Protein AF-A0A932UD01-F1 (afdb_monomer)

pLDDT: mean 88.21, std 11.91, range [42.53, 98.25]

Structure (mmCIF, N/CA/C/O backbone):
data_AF-A0A932UD01-F1
#
_entry.id   AF-A0A932UD01-F1
#
loop_
_atom_site.group_PDB
_atom_site.id
_atom_site.type_symbol
_atom_site.label_atom_id
_atom_site.label_alt_id
_atom_site.label_comp_id
_atom_site.label_asym_id
_atom_site.label_entity_id
_atom_site.label_seq_id
_atom_site.pdbx_PDB_ins_code
_atom_site.Cartn_x
_atom_site.Cartn_y
_atom_site.Cartn_z
_atom_site.occupancy
_atom_site.B_iso_or_equiv
_atom_site.auth_seq_id
_atom_site.auth_comp_id
_atom_site.auth_asym_id
_atom_site.auth_atom_id
_atom_site.pdbx_PDB_model_num
ATOM 1 N N . MET A 1 1 ? 24.015 1.271 22.292 1.00 42.53 1 MET A N 1
ATOM 2 C CA . MET A 1 1 ? 22.578 1.480 22.575 1.00 42.53 1 MET A CA 1
ATOM 3 C C . MET A 1 1 ? 22.068 0.260 23.338 1.00 42.53 1 MET A C 1
ATOM 5 O O . MET A 1 1 ? 22.045 -0.823 22.771 1.00 42.53 1 MET A O 1
ATOM 9 N N . ARG A 1 2 ? 21.799 0.368 24.648 1.00 52.59 2 ARG A N 1
ATOM 10 C CA . ARG A 1 2 ? 21.284 -0.763 25.444 1.00 52.59 2 ARG A CA 1
ATOM 11 C C . ARG A 1 2 ? 19.803 -0.926 25.105 1.00 52.59 2 ARG A C 1
ATOM 13 O O . ARG A 1 2 ? 19.008 -0.066 25.467 1.00 52.59 2 ARG A O 1
ATOM 20 N N . LEU A 1 3 ? 19.450 -1.989 24.387 1.00 55.75 3 LEU A N 1
ATOM 21 C CA . LEU A 1 3 ? 18.053 -2.371 24.195 1.00 55.75 3 LEU A CA 1
ATOM 22 C C . LEU A 1 3 ? 17.469 -2.678 25.580 1.00 55.75 3 LEU A C 1
ATOM 24 O O . LEU A 1 3 ? 17.962 -3.565 26.279 1.00 55.75 3 LEU A O 1
ATOM 28 N N . GLU A 1 4 ? 16.482 -1.894 26.021 1.00 69.25 4 GLU A N 1
ATOM 29 C CA . GLU A 1 4 ? 15.743 -2.199 27.247 1.00 69.25 4 GLU A CA 1
ATOM 30 C C . GLU A 1 4 ? 15.192 -3.625 27.164 1.00 69.25 4 GLU A C 1
ATOM 32 O O . GLU A 1 4 ? 14.723 -4.060 26.112 1.00 69.25 4 GLU A O 1
ATOM 37 N N . ASN A 1 5 ? 15.224 -4.345 28.290 1.00 80.56 5 ASN A N 1
ATOM 38 C CA . ASN A 1 5 ? 14.606 -5.661 28.381 1.00 80.56 5 ASN A CA 1
ATOM 39 C C . ASN A 1 5 ? 13.121 -5.545 27.956 1.00 80.56 5 ASN A C 1
ATOM 41 O O . ASN A 1 5 ? 12.357 -4.843 28.632 1.00 80.56 5 ASN A O 1
ATOM 45 N N . PRO A 1 6 ? 12.695 -6.231 26.878 1.00 70.06 6 PRO A N 1
ATOM 46 C CA . PRO A 1 6 ? 11.360 -6.070 26.306 1.00 70.06 6 PRO A CA 1
ATOM 47 C C . PRO A 1 6 ? 10.249 -6.438 27.298 1.00 70.06 6 PRO A C 1
ATOM 49 O O . PRO A 1 6 ? 9.177 -5.835 27.273 1.00 70.06 6 PRO A O 1
ATOM 52 N N . PHE A 1 7 ? 10.516 -7.335 28.251 1.00 78.56 7 PHE A N 1
ATOM 53 C CA . PHE A 1 7 ? 9.550 -7.727 29.277 1.00 78.56 7 PHE A CA 1
ATOM 54 C C . PHE A 1 7 ? 9.286 -6.620 30.303 1.00 78.56 7 PHE A C 1
ATOM 56 O O . PHE A 1 7 ? 8.153 -6.462 30.754 1.00 78.56 7 PHE A O 1
ATOM 63 N N . LYS A 1 8 ? 10.279 -5.776 30.620 1.00 78.81 8 LYS A N 1
ATOM 64 C CA . LYS A 1 8 ? 10.054 -4.606 31.491 1.00 78.81 8 LYS A CA 1
ATOM 65 C C . LYS A 1 8 ? 9.126 -3.583 30.833 1.00 78.81 8 LYS A C 1
ATOM 67 O O . LYS A 1 8 ? 8.294 -2.982 31.512 1.00 78.81 8 LYS A O 1
ATOM 72 N N . LYS A 1 9 ? 9.231 -3.415 29.509 1.00 70.31 9 LYS A N 1
ATOM 73 C CA . LYS A 1 9 ? 8.320 -2.563 28.731 1.00 70.31 9 LYS A CA 1
ATOM 74 C C . LYS A 1 9 ? 6.890 -3.110 28.770 1.00 70.31 9 LYS A C 1
ATOM 76 O O . LYS A 1 9 ? 5.964 -2.333 28.990 1.00 70.31 9 LYS A O 1
ATOM 81 N N . VAL A 1 10 ? 6.711 -4.427 28.640 1.00 72.88 10 VAL A N 1
ATOM 82 C CA . VAL A 1 10 ? 5.397 -5.087 28.764 1.00 72.88 10 VAL A CA 1
ATOM 83 C C . VAL A 1 10 ? 4.795 -4.885 30.160 1.00 72.88 10 VAL A C 1
ATOM 85 O O . VAL A 1 10 ? 3.643 -4.473 30.271 1.00 72.88 10 VAL A O 1
ATOM 88 N N . GLU A 1 11 ? 5.574 -5.079 31.226 1.00 80.56 11 GLU A N 1
ATOM 89 C CA . GLU A 1 11 ? 5.119 -4.850 32.608 1.00 80.56 11 GLU A CA 1
ATOM 90 C C . GLU A 1 11 ? 4.720 -3.394 32.888 1.00 80.56 11 GLU A C 1
ATOM 92 O O . GLU A 1 11 ? 3.806 -3.131 33.671 1.00 80.56 11 GLU A O 1
ATOM 97 N N . ARG A 1 12 ? 5.373 -2.429 32.228 1.00 73.06 12 ARG A N 1
ATOM 98 C CA . ARG A 1 12 ? 4.982 -1.014 32.283 1.00 73.06 12 ARG A CA 1
ATOM 99 C C . ARG A 1 12 ? 3.659 -0.771 31.555 1.00 73.06 12 ARG A C 1
ATOM 101 O O . ARG A 1 12 ? 2.805 -0.066 32.082 1.00 73.06 12 ARG A O 1
ATOM 108 N N . LEU A 1 13 ? 3.471 -1.380 30.382 1.00 67.44 13 LEU A N 1
ATOM 109 C CA . LEU A 1 13 ? 2.245 -1.249 29.584 1.00 67.44 13 LEU A CA 1
ATOM 110 C C . LEU A 1 13 ? 1.013 -1.829 30.291 1.00 67.44 13 LEU A C 1
ATOM 112 O O . LEU A 1 13 ? -0.060 -1.245 30.190 1.00 67.44 13 LEU A O 1
ATOM 116 N N . LYS A 1 14 ? 1.164 -2.902 31.078 1.00 68.25 14 LYS A N 1
ATOM 117 C CA . LYS A 1 14 ? 0.077 -3.454 31.912 1.00 68.25 14 LYS A CA 1
ATOM 118 C C . LYS A 1 14 ? -0.464 -2.469 32.959 1.00 68.25 14 LYS A C 1
ATOM 120 O O . LYS A 1 14 ? -1.588 -2.630 33.417 1.00 68.25 14 LYS A O 1
ATOM 125 N N . ARG A 1 15 ? 0.327 -1.466 33.360 1.00 72.88 15 ARG A N 1
ATOM 126 C CA . ARG A 1 15 ? -0.047 -0.466 34.382 1.00 72.88 15 ARG A CA 1
ATOM 127 C C . ARG A 1 15 ? -0.650 0.803 33.789 1.00 72.88 15 ARG A C 1
ATOM 129 O O . ARG A 1 15 ? -1.071 1.676 34.546 1.00 72.88 15 ARG A O 1
ATOM 136 N N . VAL A 1 16 ? -0.669 0.933 32.463 1.00 67.25 16 VAL A N 1
ATOM 137 C CA . VAL A 1 16 ? -1.280 2.078 31.787 1.00 67.25 16 VAL A CA 1
ATOM 138 C C . VAL A 1 16 ? -2.794 1.964 31.942 1.00 67.25 16 VAL A C 1
ATOM 140 O O . VAL A 1 16 ? -3.422 1.102 31.338 1.00 67.25 16 VAL A O 1
ATOM 143 N N . LYS A 1 17 ? -3.365 2.827 32.788 1.00 60.09 17 LYS A N 1
ATOM 144 C CA . LYS A 1 17 ? -4.809 2.894 33.067 1.00 60.09 17 LYS A CA 1
ATOM 145 C C . LYS A 1 17 ? -5.564 3.874 32.171 1.00 60.09 17 LYS A C 1
ATOM 147 O O . LYS A 1 17 ? -6.784 3.816 32.124 1.00 60.09 17 LYS A O 1
ATOM 152 N N . ASN A 1 18 ? -4.848 4.730 31.441 1.00 58.75 18 ASN A N 1
ATOM 153 C CA . ASN A 1 18 ? -5.423 5.608 30.421 1.00 58.75 18 ASN A CA 1
ATOM 154 C C . ASN A 1 18 ? -5.671 4.799 29.147 1.00 58.75 18 ASN A C 1
ATOM 156 O O . ASN A 1 18 ? -5.068 5.048 28.104 1.00 58.75 18 ASN A O 1
ATOM 160 N N . LEU A 1 19 ? -6.500 3.765 29.277 1.00 60.72 19 LEU A N 1
ATOM 161 C CA . LEU A 1 19 ? -7.124 3.147 28.130 1.00 60.72 19 LEU A CA 1
ATOM 162 C C . LEU A 1 19 ? -8.239 4.106 27.711 1.00 60.72 19 LEU A C 1
ATOM 164 O O . LEU A 1 19 ? -9.085 4.437 28.544 1.00 60.72 19 LEU A O 1
ATOM 168 N N . PRO A 1 20 ? -8.214 4.628 26.482 1.00 60.72 20 PRO A N 1
ATOM 169 C CA . PRO A 1 20 ? -9.372 5.322 25.940 1.00 60.72 20 PRO A CA 1
ATOM 170 C C . PRO A 1 20 ? -10.631 4.465 26.132 1.00 60.72 20 PRO A C 1
ATOM 172 O O . PRO A 1 20 ? -10.562 3.237 26.051 1.00 60.72 20 PRO A O 1
ATOM 175 N N . GLY A 1 21 ? -11.737 5.125 26.485 1.00 63.94 21 GLY A N 1
ATOM 176 C CA . GLY A 1 21 ? -13.000 4.465 26.815 1.00 63.94 21 GLY A CA 1
ATOM 177 C C . GLY A 1 21 ? -13.539 3.612 25.667 1.00 63.94 21 GLY A C 1
ATOM 178 O O . GLY A 1 21 ? -13.049 3.693 24.539 1.00 63.94 21 GLY A O 1
ATOM 179 N N . GLU A 1 22 ? -14.552 2.793 25.961 1.00 62.09 22 GLU A N 1
ATOM 180 C CA . GLU A 1 22 ? -15.223 1.997 24.933 1.00 62.09 22 GLU A CA 1
ATOM 181 C C . GLU A 1 22 ? -15.727 2.903 23.813 1.00 62.09 22 GLU A C 1
ATOM 183 O O . GLU A 1 22 ? -16.427 3.893 24.046 1.00 62.09 22 GLU A O 1
ATOM 188 N N . ASN A 1 23 ? -15.324 2.573 22.591 1.00 68.44 23 ASN A N 1
ATOM 189 C CA . ASN A 1 23 ? -15.826 3.260 21.425 1.00 68.44 23 ASN A CA 1
ATOM 190 C C . ASN A 1 23 ? -17.217 2.720 21.092 1.00 68.44 23 ASN A C 1
ATOM 192 O O . ASN A 1 23 ? -17.410 1.508 21.060 1.00 68.44 23 ASN A O 1
ATOM 196 N N . GLN A 1 24 ? -18.171 3.618 20.862 1.00 74.31 24 GLN A N 1
ATOM 197 C CA . GLN A 1 24 ? -19.557 3.241 20.577 1.00 74.31 24 GLN A CA 1
ATOM 198 C C . GLN A 1 24 ? -19.815 2.965 19.091 1.00 74.31 24 GLN A C 1
ATOM 200 O O . GLN A 1 24 ? -20.893 2.497 18.744 1.00 74.31 24 GLN A O 1
ATOM 205 N N . ASP A 1 25 ? -18.849 3.248 18.211 1.00 87.50 25 ASP A N 1
ATOM 206 C CA . ASP A 1 25 ? -18.944 2.874 16.799 1.00 87.50 25 ASP A CA 1
ATOM 207 C C . ASP A 1 25 ? -18.615 1.381 16.629 1.00 87.50 25 ASP A C 1
ATOM 209 O O . ASP A 1 25 ? -17.494 0.947 16.908 1.00 87.50 25 ASP A O 1
ATOM 213 N N . GLU A 1 26 ? -19.592 0.606 16.150 1.00 91.38 26 GLU A N 1
ATOM 214 C CA . GLU A 1 26 ? -19.494 -0.843 15.921 1.00 91.38 26 GLU A CA 1
ATOM 215 C C . GLU A 1 26 ? -18.377 -1.231 14.936 1.00 91.38 26 GLU A C 1
ATOM 217 O O . GLU A 1 26 ? -17.909 -2.371 14.951 1.00 91.38 26 GLU A O 1
ATOM 222 N N . ARG A 1 27 ? -17.906 -0.292 14.099 1.00 93.50 27 ARG A N 1
ATOM 223 C CA . ARG A 1 27 ? -16.764 -0.507 13.198 1.00 93.50 27 ARG A CA 1
ATOM 224 C C . ARG A 1 27 ? -15.431 -0.556 13.936 1.00 93.50 27 ARG A C 1
ATOM 226 O O . ARG A 1 27 ? -14.442 -1.005 13.361 1.00 93.50 27 ARG A O 1
ATOM 233 N N . VAL A 1 28 ? -15.352 -0.088 15.186 1.00 93.25 28 VAL A N 1
ATOM 234 C CA . VAL A 1 28 ? -14.098 -0.097 15.949 1.00 93.25 28 VAL A CA 1
ATOM 235 C C . VAL A 1 28 ? -13.922 -1.416 16.701 1.00 93.25 28 VAL A C 1
ATOM 237 O O . VAL A 1 28 ? -14.725 -1.740 17.574 1.00 93.25 28 VAL A O 1
ATOM 240 N N . PRO A 1 29 ? -12.839 -2.174 16.427 1.00 92.19 29 PRO A N 1
ATOM 241 C CA . PRO A 1 29 ? -12.617 -3.454 17.079 1.00 92.19 29 PRO A CA 1
ATOM 242 C C . PRO A 1 29 ? -12.479 -3.328 18.605 1.00 92.19 29 PRO A C 1
ATOM 244 O O . PRO A 1 29 ? -11.894 -2.351 19.091 1.00 92.19 29 PRO A O 1
ATOM 247 N N . PRO A 1 30 ? -12.910 -4.349 19.370 1.00 89.19 30 PRO A N 1
ATOM 248 C CA . PRO A 1 30 ? -12.784 -4.358 20.823 1.00 89.19 30 PRO A CA 1
ATOM 249 C C . PRO A 1 30 ? -11.358 -4.058 21.303 1.00 89.19 30 PRO A C 1
ATOM 251 O O . PRO A 1 30 ? -10.377 -4.625 20.816 1.00 89.19 30 PRO A O 1
ATOM 254 N N . GLY A 1 31 ? -11.241 -3.166 22.289 1.00 85.44 31 GLY A N 1
ATOM 255 C CA . GLY A 1 31 ? -9.957 -2.764 22.870 1.00 85.44 31 GLY A CA 1
ATOM 256 C C . GLY A 1 31 ? -9.147 -1.768 22.032 1.00 85.44 31 GLY A C 1
ATOM 257 O O . GLY A 1 31 ? -8.007 -1.469 22.407 1.00 85.44 31 GLY A O 1
ATOM 258 N N . GLN A 1 32 ? -9.707 -1.255 20.930 1.00 89.88 32 GLN A N 1
ATOM 259 C CA . GLN A 1 32 ? -9.164 -0.112 20.201 1.00 89.88 32 GLN A CA 1
ATOM 260 C C . GLN A 1 32 ? -9.918 1.183 20.507 1.00 89.88 32 GLN A C 1
ATOM 262 O O . GLN A 1 32 ? -11.048 1.168 20.985 1.00 89.88 32 GLN A O 1
ATOM 267 N N . PHE A 1 33 ? 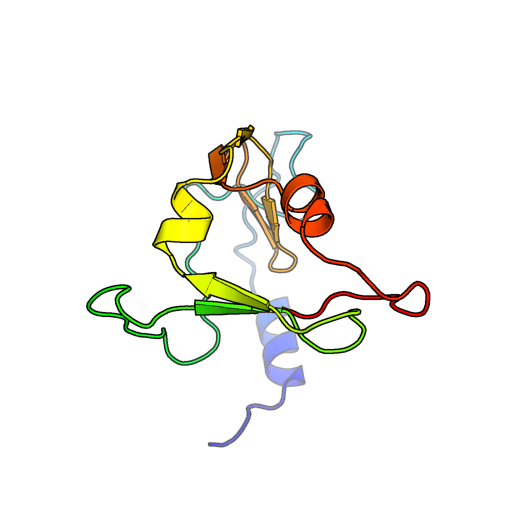-9.292 2.313 20.186 1.00 87.31 33 PHE A N 1
ATOM 268 C CA . PHE A 1 33 ? -9.899 3.635 20.302 1.00 87.31 33 PHE A CA 1
ATOM 269 C C . PHE A 1 33 ? -9.886 4.405 18.997 1.00 87.31 33 PHE A C 1
ATOM 271 O O . PHE A 1 33 ? -8.955 4.270 18.200 1.00 87.31 33 PHE A O 1
ATOM 278 N N . LEU A 1 34 ? -10.892 5.259 18.803 1.00 90.56 34 LEU A N 1
ATOM 279 C CA . LEU A 1 34 ? -10.921 6.165 17.664 1.00 90.56 34 LEU A CA 1
ATOM 280 C C . LEU A 1 34 ? -9.834 7.226 17.796 1.00 90.56 34 LEU A C 1
ATOM 282 O O . LEU A 1 34 ? -9.731 7.910 18.813 1.00 90.56 34 LEU A O 1
ATOM 286 N N . SER A 1 35 ? -9.049 7.392 16.743 1.00 88.38 35 SER A N 1
ATOM 287 C CA . SER A 1 35 ? -8.100 8.483 16.626 1.00 88.38 35 SER A CA 1
ATOM 288 C C . SER A 1 35 ? -8.716 9.645 15.854 1.00 88.38 35 SER A C 1
ATOM 290 O O . SER A 1 35 ? -9.155 9.499 14.710 1.00 88.38 35 SER A O 1
ATOM 292 N N . GLU A 1 36 ? -8.701 10.835 16.452 1.00 84.12 36 GLU A N 1
ATOM 293 C CA . GLU A 1 36 ? -9.127 12.062 15.772 1.00 84.12 36 GLU A CA 1
ATOM 294 C C . GLU A 1 36 ? -8.143 12.459 14.661 1.00 84.12 36 GLU A C 1
ATOM 296 O O . GLU A 1 36 ? -8.546 12.886 13.578 1.00 84.12 36 GLU A O 1
ATOM 301 N N . ARG A 1 37 ? -6.838 12.265 14.889 1.00 84.62 37 ARG A N 1
ATOM 302 C CA . ARG A 1 37 ? -5.758 12.641 13.961 1.00 84.62 37 ARG A CA 1
ATOM 303 C C . ARG A 1 37 ? -5.149 11.409 13.308 1.00 84.62 37 ARG A C 1
ATOM 305 O O . ARG A 1 37 ? -5.233 10.318 13.853 1.00 84.62 37 ARG A O 1
ATOM 312 N N . PHE A 1 38 ? -4.504 11.580 12.157 1.00 84.00 38 PHE A N 1
ATOM 313 C CA . PHE A 1 38 ? -3.735 10.491 11.560 1.00 84.00 38 PHE A CA 1
ATOM 314 C C . PHE A 1 38 ? -2.421 10.306 12.340 1.00 84.00 38 PHE A C 1
ATOM 316 O O . PHE A 1 38 ? -1.625 11.250 12.391 1.00 84.00 38 PHE A O 1
ATOM 323 N N . PRO A 1 39 ? -2.174 9.152 12.984 1.00 81.94 39 PRO A N 1
ATOM 324 C CA . PRO A 1 39 ? -0.958 8.965 13.764 1.00 81.94 39 PRO A CA 1
ATOM 325 C C . PRO A 1 39 ? 0.266 8.886 12.853 1.00 81.94 39 PRO A C 1
ATOM 327 O O . PRO A 1 39 ? 0.270 8.154 11.865 1.00 81.94 39 PRO A O 1
ATOM 330 N N . VAL A 1 40 ? 1.330 9.607 13.205 1.00 84.19 40 VAL A N 1
ATOM 331 C CA . VAL A 1 40 ? 2.625 9.482 12.526 1.00 84.19 40 VAL A CA 1
ATOM 332 C C . VAL A 1 40 ? 3.412 8.368 13.206 1.00 84.19 40 VAL A C 1
ATOM 334 O O . VAL A 1 40 ? 3.785 8.486 14.373 1.00 84.19 40 VAL A O 1
ATOM 337 N N . LEU A 1 41 ? 3.647 7.278 12.477 1.00 82.75 41 LEU A N 1
ATOM 338 C CA . LEU A 1 41 ? 4.407 6.122 12.942 1.00 82.75 41 LEU A CA 1
ATOM 339 C C . LEU A 1 41 ? 5.634 5.943 12.048 1.00 82.75 41 LEU A C 1
ATOM 341 O O . LEU A 1 41 ? 5.533 5.386 10.960 1.00 82.75 41 LEU A O 1
ATOM 345 N N . THR A 1 42 ? 6.792 6.398 12.517 1.00 83.62 42 THR A N 1
ATOM 346 C CA . THR A 1 42 ? 8.064 6.197 11.814 1.00 83.62 42 THR A CA 1
ATOM 347 C C . THR A 1 42 ? 8.928 5.223 12.597 1.00 83.62 42 THR A C 1
ATOM 349 O O . THR A 1 42 ? 9.199 5.428 13.782 1.00 83.62 42 THR A O 1
ATOM 352 N N . TYR A 1 43 ? 9.378 4.165 11.928 1.00 83.88 43 TYR A N 1
ATOM 353 C CA . TYR A 1 43 ? 10.434 3.298 12.431 1.00 83.88 43 TYR A CA 1
ATOM 354 C C . TYR A 1 43 ? 11.753 3.683 11.754 1.00 83.88 43 TYR A C 1
ATOM 356 O O . TYR A 1 43 ? 11.929 3.440 10.565 1.00 83.88 43 TYR A O 1
ATOM 364 N N . GLY A 1 44 ? 12.668 4.296 12.508 1.00 88.25 44 GLY A N 1
ATOM 365 C CA . GLY A 1 44 ? 13.956 4.769 11.989 1.00 88.25 44 GLY A CA 1
ATOM 366 C C . GLY A 1 44 ? 13.926 6.214 11.485 1.00 88.25 44 GLY A C 1
ATOM 367 O O . GLY A 1 44 ? 13.091 7.016 11.902 1.00 88.25 44 GLY A O 1
ATOM 368 N N . GLU A 1 45 ? 14.887 6.558 10.632 1.00 90.56 45 GLU A N 1
ATOM 369 C CA . GLU A 1 45 ? 14.995 7.892 10.041 1.00 90.56 45 GLU A CA 1
ATOM 370 C C . GLU A 1 45 ? 14.013 8.054 8.878 1.00 90.56 45 GLU A C 1
ATOM 372 O O . GLU A 1 45 ? 13.904 7.180 8.020 1.00 90.56 45 GLU A O 1
ATOM 377 N N . THR A 1 46 ? 13.311 9.189 8.825 1.00 91.62 46 THR A N 1
ATOM 378 C CA . THR A 1 46 ? 12.442 9.516 7.689 1.00 91.62 46 THR A CA 1
ATOM 379 C C . THR A 1 46 ? 13.299 9.852 6.464 1.00 91.62 46 THR A C 1
ATOM 381 O O . THR A 1 46 ? 14.056 10.832 6.527 1.00 91.62 46 THR A O 1
ATOM 384 N N . PRO A 1 47 ? 13.164 9.120 5.341 1.00 89.25 47 PRO A N 1
ATOM 385 C CA . PRO A 1 47 ? 13.867 9.448 4.108 1.00 89.25 47 PRO A CA 1
ATOM 386 C C . PRO A 1 47 ? 13.534 10.868 3.647 1.00 89.25 47 PRO A C 1
ATOM 388 O O . PRO A 1 47 ? 12.375 11.287 3.656 1.00 89.25 47 PRO A O 1
ATOM 391 N N . ARG A 1 48 ? 14.557 11.627 3.247 1.00 90.56 48 ARG A N 1
ATOM 392 C CA . ARG A 1 48 ? 14.393 12.987 2.724 1.00 90.56 48 ARG A CA 1
ATOM 393 C C . ARG A 1 48 ? 14.626 12.986 1.222 1.00 90.56 48 ARG A C 1
ATOM 395 O O . ARG A 1 48 ? 15.747 12.772 0.775 1.00 90.56 48 ARG A O 1
ATOM 402 N N . HIS A 1 49 ? 13.580 13.299 0.469 1.00 89.19 49 HIS A N 1
ATOM 403 C CA . HIS A 1 49 ? 13.638 13.476 -0.979 1.00 89.19 49 HIS A CA 1
ATOM 404 C C . HIS A 1 49 ? 13.270 14.931 -1.307 1.00 89.19 49 HIS A C 1
ATOM 406 O O . HIS A 1 49 ? 12.087 15.266 -1.295 1.00 89.19 49 HIS A O 1
ATOM 412 N N . PRO A 1 50 ? 14.255 15.827 -1.545 1.00 88.25 50 PRO A N 1
ATOM 413 C CA . PRO A 1 50 ? 13.986 17.234 -1.871 1.00 88.25 50 PRO A CA 1
ATOM 414 C C . PRO A 1 50 ? 13.164 17.403 -3.153 1.00 88.25 50 PRO A C 1
ATOM 416 O O . PRO A 1 50 ? 12.425 18.369 -3.305 1.00 88.25 50 PRO A O 1
ATOM 419 N N . ASN A 1 51 ? 13.311 16.456 -4.077 1.00 91.56 51 ASN A N 1
ATOM 420 C CA . ASN A 1 51 ? 12.458 16.257 -5.235 1.00 91.56 51 ASN A CA 1
ATOM 421 C C . ASN A 1 51 ? 12.414 14.754 -5.556 1.00 91.56 51 ASN A C 1
ATOM 423 O O . ASN A 1 51 ? 13.142 13.961 -4.955 1.00 91.56 51 ASN A O 1
ATOM 427 N N . LEU A 1 52 ? 11.555 14.380 -6.501 1.00 93.88 52 LEU A N 1
ATOM 428 C CA . LEU A 1 52 ? 11.369 12.992 -6.927 1.00 93.88 52 LEU A CA 1
ATOM 429 C C . LEU A 1 52 ? 12.131 12.673 -8.226 1.00 93.88 52 LEU A C 1
ATOM 431 O O . LEU A 1 52 ? 11.921 11.618 -8.821 1.00 93.88 52 LEU A O 1
ATOM 435 N N . ASN A 1 53 ? 13.039 13.556 -8.663 1.00 89.00 53 ASN A N 1
ATOM 436 C CA . ASN A 1 53 ? 13.892 13.290 -9.818 1.00 89.00 53 ASN A CA 1
ATOM 437 C C . ASN A 1 53 ? 14.908 12.211 -9.435 1.00 89.00 53 ASN A C 1
ATOM 439 O O . ASN A 1 53 ? 15.685 12.376 -8.496 1.00 89.00 53 ASN A O 1
ATOM 443 N N . GLY A 1 54 ? 14.891 11.099 -10.166 1.00 89.06 54 GLY A N 1
ATOM 444 C CA . GLY A 1 54 ? 15.723 9.933 -9.867 1.00 89.06 54 GLY A CA 1
ATOM 445 C C . GLY A 1 54 ? 15.158 9.011 -8.783 1.00 89.06 54 GLY A C 1
ATOM 446 O O . GLY A 1 54 ? 15.790 8.001 -8.488 1.00 89.06 54 GLY A O 1
ATOM 447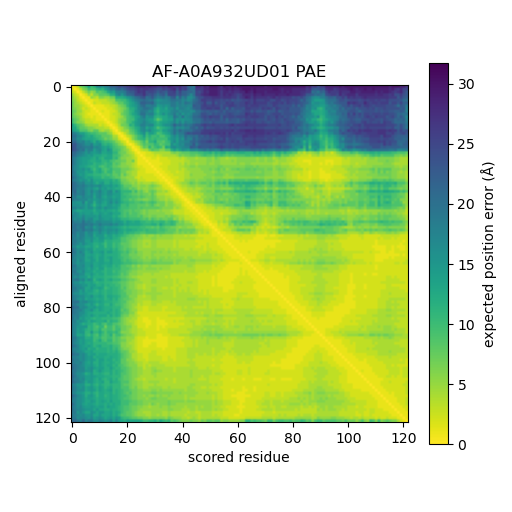 N N . TRP A 1 55 ? 13.984 9.311 -8.213 1.00 96.06 55 TRP A N 1
ATOM 448 C CA . TRP A 1 55 ? 13.243 8.317 -7.438 1.00 96.06 55 TRP A CA 1
ATOM 449 C C . TRP A 1 55 ? 12.632 7.286 -8.390 1.00 96.06 55 TRP A C 1
ATOM 451 O O . TRP A 1 55 ? 12.038 7.655 -9.409 1.00 96.06 55 TRP A O 1
ATOM 461 N N . ASP A 1 56 ? 12.745 6.007 -8.042 1.00 96.50 56 ASP A N 1
ATOM 462 C CA . ASP A 1 56 ? 12.049 4.931 -8.732 1.00 96.50 56 ASP A CA 1
ATOM 463 C C . ASP A 1 56 ? 11.455 3.898 -7.766 1.00 96.50 56 ASP A C 1
ATOM 465 O O . ASP A 1 56 ? 11.934 3.681 -6.652 1.00 96.50 56 ASP A O 1
ATOM 469 N N . LEU A 1 57 ? 10.379 3.255 -8.220 1.00 96.62 57 LEU A N 1
ATOM 470 C CA . LEU A 1 57 ? 9.880 2.008 -7.661 1.00 96.62 57 LEU A CA 1
ATOM 471 C C . LEU A 1 57 ? 10.453 0.861 -8.488 1.00 96.62 57 LEU A C 1
ATOM 473 O O . LEU A 1 57 ? 10.101 0.698 -9.660 1.00 96.62 57 LEU A O 1
ATOM 477 N N . ARG A 1 58 ? 11.316 0.049 -7.878 1.00 97.44 58 ARG A N 1
ATOM 478 C CA . ARG A 1 58 ? 11.857 -1.162 -8.503 1.00 97.44 58 ARG A CA 1
ATOM 479 C C . ARG A 1 58 ? 11.029 -2.383 -8.114 1.00 97.44 58 ARG A C 1
ATOM 481 O O . ARG A 1 58 ? 10.833 -2.649 -6.933 1.00 97.44 58 ARG A O 1
ATOM 488 N N . VAL A 1 59 ? 10.629 -3.162 -9.112 1.00 97.75 59 VAL A N 1
ATOM 489 C CA . VAL A 1 59 ? 9.995 -4.476 -8.957 1.00 97.75 59 VAL A CA 1
ATOM 490 C C . VAL A 1 59 ? 10.985 -5.540 -9.421 1.00 97.75 59 VAL A C 1
ATOM 492 O O . VAL A 1 59 ? 11.449 -5.494 -10.561 1.00 97.75 59 VAL A O 1
ATOM 495 N N . PHE A 1 60 ? 11.344 -6.464 -8.531 1.00 97.62 60 PHE A N 1
ATOM 496 C CA . PHE A 1 60 ? 12.386 -7.472 -8.749 1.00 97.62 60 PHE A CA 1
ATOM 497 C C . PHE A 1 60 ? 12.095 -8.760 -7.962 1.00 97.62 60 PHE A C 1
ATOM 499 O O . PHE A 1 60 ? 11.163 -8.804 -7.159 1.00 97.62 60 PHE A O 1
ATOM 506 N N . GLY A 1 61 ? 12.902 -9.804 -8.179 1.00 97.00 61 GLY A N 1
ATOM 507 C CA . GLY A 1 61 ? 12.719 -11.121 -7.564 1.00 97.00 61 GLY A CA 1
ATOM 508 C C . GLY A 1 61 ? 12.059 -12.106 -8.527 1.00 97.00 61 GLY A C 1
ATOM 509 O O . GLY A 1 61 ? 12.527 -12.263 -9.650 1.00 97.00 61 GLY A O 1
ATOM 510 N N . LEU A 1 62 ? 10.990 -12.771 -8.085 1.00 97.62 62 LEU A N 1
ATOM 5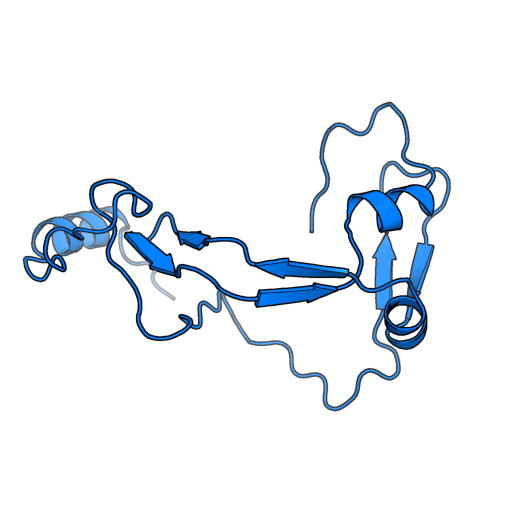11 C CA . LEU A 1 62 ? 10.243 -13.765 -8.867 1.00 97.62 62 LEU A CA 1
ATOM 512 C C . LEU A 1 62 ? 9.303 -13.094 -9.887 1.00 97.62 62 LEU A C 1
ATOM 514 O O . LEU A 1 62 ? 8.080 -13.116 -9.755 1.00 97.62 62 LEU A O 1
ATOM 518 N N . VAL A 1 63 ? 9.901 -12.444 -10.883 1.00 97.69 63 VAL A N 1
ATOM 519 C CA . VAL A 1 63 ? 9.221 -11.762 -11.991 1.00 97.69 63 VAL A CA 1
ATOM 520 C C . VAL A 1 63 ? 9.949 -12.051 -13.303 1.00 97.69 63 VAL A C 1
ATOM 522 O O . VAL A 1 63 ? 11.172 -12.180 -13.309 1.00 97.69 63 VAL A O 1
ATOM 525 N N . GLY A 1 64 ? 9.222 -12.111 -14.420 1.00 97.19 64 GLY A N 1
ATOM 526 C CA . GLY A 1 64 ? 9.788 -12.416 -15.739 1.00 97.19 64 GLY A CA 1
ATOM 527 C C . GLY A 1 64 ? 10.856 -11.412 -16.191 1.00 97.19 64 GLY A C 1
ATOM 528 O O . GLY A 1 64 ? 11.841 -11.785 -16.823 1.00 97.19 64 GLY A O 1
ATOM 529 N N . ALA A 1 65 ? 10.702 -10.138 -15.818 1.00 96.94 65 ALA A N 1
ATOM 530 C CA . ALA A 1 65 ? 11.738 -9.120 -15.961 1.00 96.94 65 ALA A CA 1
ATOM 531 C C . ALA A 1 65 ? 11.621 -8.072 -14.852 1.00 96.94 65 ALA A C 1
ATOM 533 O O . ALA A 1 65 ? 10.517 -7.632 -14.517 1.00 96.94 65 ALA A O 1
ATOM 534 N N . GLU A 1 66 ? 12.763 -7.633 -14.319 1.00 97.75 66 GLU A N 1
ATOM 535 C CA . GLU A 1 66 ? 12.781 -6.503 -13.396 1.00 97.75 66 GLU A CA 1
ATOM 536 C C . GLU A 1 66 ? 12.296 -5.227 -14.088 1.00 97.75 66 GLU A C 1
ATOM 538 O O . GLU A 1 66 ? 12.653 -4.944 -15.235 1.00 97.75 66 GLU A O 1
ATOM 543 N N . LYS A 1 67 ? 11.508 -4.426 -13.370 1.00 97.62 67 LYS A N 1
ATOM 544 C CA . LYS A 1 67 ? 10.982 -3.153 -13.872 1.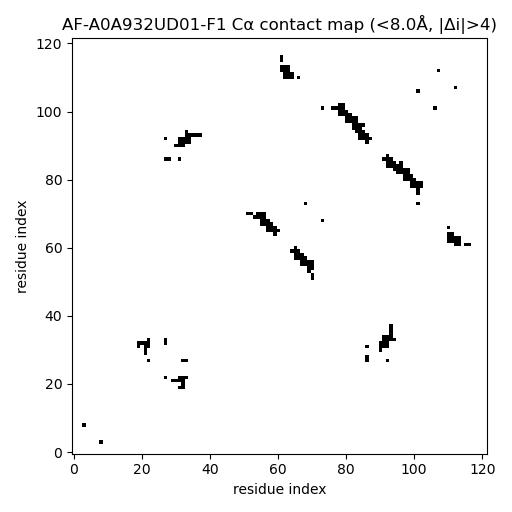00 97.62 67 LYS A CA 1
ATOM 545 C C . LYS A 1 67 ? 11.274 -2.027 -12.899 1.00 97.62 67 LYS A C 1
ATOM 547 O O . LYS A 1 67 ? 11.344 -2.233 -11.689 1.00 97.62 67 LYS A O 1
ATOM 552 N N . ARG A 1 68 ? 11.434 -0.826 -13.446 1.00 97.88 68 ARG A N 1
ATOM 553 C CA . ARG A 1 68 ? 11.564 0.423 -12.697 1.00 97.88 68 ARG A CA 1
ATOM 554 C C . ARG A 1 68 ? 10.493 1.380 -13.185 1.00 97.88 68 ARG A C 1
ATOM 556 O O . ARG A 1 68 ? 10.314 1.518 -14.392 1.00 97.88 68 ARG A O 1
ATOM 563 N N . PHE A 1 69 ? 9.809 2.018 -12.249 1.00 97.56 69 PHE A N 1
ATOM 564 C CA . PHE A 1 69 ? 8.806 3.036 -12.528 1.00 97.56 69 PHE A CA 1
ATOM 565 C C . PHE A 1 69 ? 9.263 4.336 -11.892 1.00 97.56 69 PHE A C 1
ATOM 567 O O . PHE A 1 69 ? 9.496 4.383 -10.684 1.00 97.56 69 PHE A O 1
ATOM 574 N N . SER A 1 70 ? 9.396 5.384 -12.695 1.00 96.94 70 SER A N 1
ATOM 575 C CA . SER A 1 70 ? 9.610 6.724 -12.165 1.00 96.94 70 SER A CA 1
ATOM 576 C C . SER A 1 70 ? 8.352 7.218 -11.452 1.00 96.94 70 SER A C 1
ATOM 578 O O . SER A 1 70 ? 7.247 6.700 -11.640 1.00 96.94 70 SER A O 1
ATOM 580 N N . TRP A 1 71 ? 8.496 8.281 -10.663 1.00 96.50 71 TRP A N 1
ATOM 581 C CA . TRP A 1 71 ? 7.335 8.953 -10.082 1.00 96.50 71 TRP A CA 1
ATOM 582 C C . TRP A 1 71 ? 6.326 9.414 -11.149 1.00 96.50 71 TRP A C 1
ATOM 584 O O . TRP A 1 71 ? 5.119 9.280 -10.960 1.00 96.50 71 TRP A O 1
ATOM 594 N N . ALA A 1 72 ? 6.814 9.917 -12.288 1.00 96.31 72 ALA A N 1
ATOM 595 C CA . ALA A 1 72 ? 5.964 10.367 -13.387 1.00 96.31 72 ALA A CA 1
ATOM 596 C C . ALA A 1 72 ? 5.170 9.209 -14.011 1.00 96.31 72 ALA A C 1
ATOM 598 O O . ALA A 1 72 ? 3.981 9.375 -14.278 1.00 96.31 72 ALA A O 1
ATOM 599 N N . ASP A 1 73 ? 5.792 8.034 -14.166 1.00 96.81 73 ASP A N 1
ATOM 600 C CA . ASP A 1 73 ? 5.108 6.839 -14.675 1.00 96.81 73 ASP A CA 1
ATOM 601 C C . ASP A 1 73 ? 3.941 6.452 -13.765 1.00 96.81 73 ASP A C 1
ATOM 603 O O . ASP A 1 73 ? 2.839 6.206 -14.246 1.00 96.81 73 ASP A O 1
ATOM 607 N N . LEU A 1 74 ? 4.157 6.457 -12.444 1.00 96.25 74 LEU A N 1
ATOM 608 C CA . LEU A 1 74 ? 3.111 6.142 -11.467 1.00 96.25 74 LEU A CA 1
ATOM 609 C C . LEU A 1 74 ? 1.961 7.155 -11.489 1.00 96.25 74 LEU A C 1
ATOM 611 O O . LEU A 1 74 ? 0.804 6.765 -11.353 1.00 96.25 74 LEU A O 1
ATOM 615 N N . MET A 1 75 ? 2.257 8.445 -11.662 1.00 96.12 75 MET A N 1
ATOM 616 C CA . MET A 1 75 ? 1.234 9.496 -11.721 1.00 96.12 75 MET A CA 1
ATOM 617 C C . MET A 1 75 ? 0.437 9.490 -13.030 1.00 96.12 75 MET A C 1
ATOM 619 O O . MET A 1 75 ? -0.703 9.949 -13.042 1.00 96.12 75 MET A O 1
ATOM 623 N N . ALA A 1 76 ? 1.003 8.957 -14.115 1.00 96.81 76 ALA A N 1
ATOM 624 C CA . ALA A 1 76 ? 0.309 8.802 -15.392 1.00 96.81 76 ALA A CA 1
ATOM 625 C C . ALA A 1 76 ? -0.660 7.602 -15.420 1.00 96.81 76 ALA A C 1
ATOM 627 O O . ALA A 1 76 ? -1.513 7.524 -16.304 1.00 96.81 76 ALA A O 1
ATOM 628 N N . MET A 1 77 ? -0.538 6.664 -14.476 1.00 97.62 77 MET A N 1
ATOM 629 C CA . MET A 1 77 ? -1.448 5.522 -14.354 1.00 97.62 77 MET A CA 1
ATOM 630 C C . MET A 1 77 ? -2.825 5.947 -13.834 1.00 97.62 77 MET A C 1
ATOM 632 O O . MET A 1 77 ? -2.970 6.961 -13.148 1.00 97.62 77 MET A O 1
ATOM 636 N N . GLU A 1 78 ? -3.838 5.125 -14.121 1.00 96.69 78 GLU A N 1
ATOM 637 C CA . GLU A 1 78 ? -5.194 5.319 -13.606 1.00 96.69 78 GLU A CA 1
ATOM 638 C C . GLU A 1 78 ? -5.191 5.356 -12.069 1.00 96.69 78 GLU A C 1
ATOM 640 O O . GLU A 1 78 ? -4.836 4.382 -11.399 1.00 96.69 78 GLU A O 1
ATOM 645 N N . GLN A 1 79 ? -5.603 6.496 -11.518 1.00 97.88 79 GLN A N 1
ATOM 646 C CA . GLN A 1 79 ? -5.748 6.699 -10.081 1.00 97.88 79 GLN A CA 1
ATOM 647 C C . GLN A 1 79 ? -7.178 6.364 -9.665 1.00 97.88 79 GLN A C 1
ATOM 649 O O . GLN A 1 79 ? -8.135 6.794 -10.310 1.00 97.88 79 GLN A O 1
ATOM 654 N N . LYS A 1 80 ? -7.337 5.653 -8.548 1.00 97.94 80 LYS A N 1
ATOM 655 C CA . LYS A 1 80 ? -8.649 5.430 -7.928 1.00 97.94 80 LYS A CA 1
ATOM 656 C C . LYS A 1 80 ? -8.664 5.977 -6.516 1.00 97.94 80 LYS A C 1
ATOM 658 O O . LYS A 1 80 ? -7.658 5.932 -5.809 1.00 97.94 80 LYS A O 1
ATOM 663 N N . THR A 1 81 ? -9.832 6.468 -6.122 1.00 98.25 81 THR A N 1
ATOM 664 C CA . THR A 1 81 ? -10.088 6.965 -4.774 1.00 98.25 81 THR A CA 1
ATOM 665 C C . THR A 1 81 ? -10.929 5.959 -4.006 1.00 98.25 81 THR A C 1
ATOM 667 O O . THR A 1 81 ? -11.946 5.489 -4.512 1.00 98.25 81 THR A O 1
ATOM 670 N N . GLN A 1 82 ? -10.506 5.638 -2.787 1.00 97.19 82 GLN A N 1
ATOM 671 C CA . GLN A 1 82 ? -11.215 4.736 -1.884 1.00 97.19 82 GLN A CA 1
ATOM 672 C C . GLN A 1 82 ? -11.208 5.284 -0.458 1.00 97.19 82 GLN A C 1
ATOM 674 O O . GLN A 1 82 ? -10.209 5.842 -0.006 1.00 97.19 82 GLN A O 1
ATOM 679 N N . THR A 1 83 ? -12.310 5.084 0.256 1.00 97.56 83 THR A N 1
ATOM 680 C CA . THR A 1 83 ? -12.431 5.394 1.683 1.00 97.56 83 THR A CA 1
ATOM 681 C C . THR A 1 83 ? -12.490 4.075 2.436 1.00 97.56 83 THR A C 1
ATOM 683 O O . THR A 1 83 ? -13.393 3.276 2.197 1.00 97.56 83 THR A O 1
ATOM 686 N N . VAL A 1 84 ? -11.482 3.811 3.269 1.00 95.62 84 VAL A N 1
ATOM 687 C CA . VAL A 1 84 ? -11.326 2.526 3.967 1.00 95.62 84 VAL A CA 1
ATOM 688 C C . VAL A 1 84 ? -10.794 2.738 5.373 1.00 95.62 84 VAL A C 1
ATOM 690 O O . VAL A 1 84 ? -9.825 3.465 5.564 1.00 95.62 84 VAL A O 1
ATOM 693 N N . ASP A 1 85 ? -11.398 2.073 6.348 1.00 95.94 85 ASP A N 1
ATOM 694 C CA . ASP A 1 85 ? -10.999 2.174 7.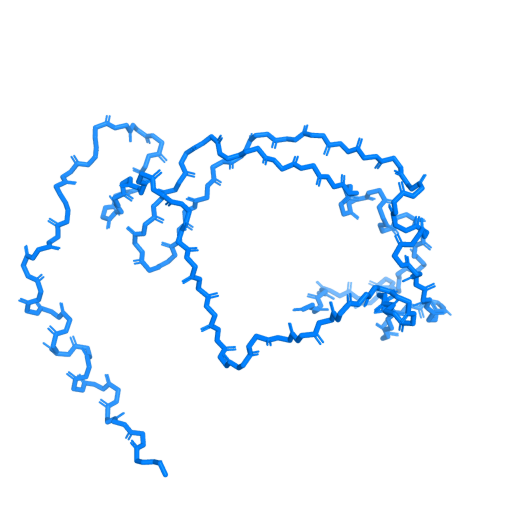749 1.00 95.94 85 ASP A CA 1
ATOM 695 C C . ASP A 1 85 ? -9.615 1.549 7.993 1.00 95.94 85 ASP A C 1
ATOM 697 O O . ASP A 1 85 ? -9.219 0.569 7.356 1.00 95.94 85 ASP A O 1
ATOM 701 N N . ILE A 1 86 ? -8.862 2.116 8.939 1.00 94.94 86 ILE A N 1
ATOM 702 C CA . ILE A 1 86 ? -7.575 1.573 9.391 1.00 94.94 86 ILE A CA 1
ATOM 703 C C . ILE A 1 86 ? -7.675 1.201 10.862 1.00 94.94 86 ILE A C 1
ATOM 705 O O . ILE A 1 86 ? -7.990 2.047 11.697 1.00 94.94 86 ILE A O 1
ATOM 709 N N . HIS A 1 87 ? -7.301 -0.036 11.188 1.00 93.81 87 HIS A N 1
ATOM 710 C CA . HIS A 1 87 ? -7.218 -0.543 12.557 1.00 93.81 87 HIS A CA 1
ATOM 711 C C . HIS A 1 87 ? -5.796 -1.026 12.837 1.00 93.81 87 HIS A C 1
ATOM 713 O O . HIS A 1 87 ? -5.311 -1.976 12.223 1.00 93.81 87 HIS A O 1
ATOM 719 N N . CYS A 1 88 ? -5.100 -0.371 13.761 1.00 91.94 88 CYS A N 1
ATOM 720 C CA . CYS A 1 88 ? -3.712 -0.678 14.065 1.00 91.94 88 CYS A CA 1
ATOM 721 C C . CYS A 1 88 ? -3.602 -1.634 15.252 1.00 91.94 88 CYS A C 1
ATOM 723 O O . CYS A 1 88 ? -4.235 -1.453 16.292 1.00 91.94 88 CYS A O 1
ATOM 725 N N . VAL A 1 89 ? -2.688 -2.599 15.156 1.00 91.12 89 VAL A N 1
ATOM 726 C CA . VAL A 1 89 ? -2.351 -3.522 16.255 1.00 91.12 89 VAL A CA 1
ATOM 727 C C . VAL A 1 89 ? -1.848 -2.809 17.519 1.00 91.12 89 VAL A C 1
ATOM 729 O O . VAL A 1 89 ? -1.875 -3.380 18.608 1.00 91.12 89 VAL A O 1
ATOM 732 N N . THR A 1 90 ? -1.434 -1.540 17.411 1.00 86.94 90 THR A N 1
ATOM 733 C CA . THR A 1 90 ? -1.101 -0.676 18.557 1.00 86.94 90 THR A CA 1
ATOM 734 C C . THR A 1 90 ? -2.323 0.018 19.177 1.00 86.94 90 THR A C 1
ATOM 736 O O . THR A 1 90 ? -2.162 0.917 20.001 1.00 86.94 90 THR A O 1
ATOM 739 N N . ARG A 1 91 ? -3.527 -0.485 18.86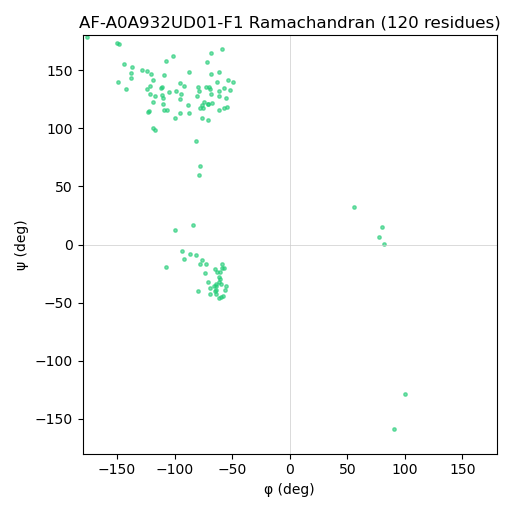4 1.00 88.25 91 ARG A N 1
ATOM 740 C CA . ARG A 1 91 ? -4.834 -0.212 19.489 1.00 88.25 91 ARG A CA 1
ATOM 741 C C . ARG A 1 91 ? -5.543 1.076 19.081 1.00 88.25 91 ARG A C 1
ATOM 743 O O . ARG A 1 91 ? -6.487 1.466 19.753 1.00 88.25 91 ARG A O 1
ATOM 750 N N . TRP A 1 92 ? -5.145 1.725 17.997 1.00 89.19 92 TRP A N 1
ATOM 751 C CA . TRP A 1 92 ? -5.888 2.871 17.471 1.00 89.19 92 TRP A CA 1
ATOM 752 C C . TRP A 1 92 ? -6.590 2.507 16.165 1.00 89.19 92 TRP A C 1
ATOM 754 O O . TRP A 1 92 ? -6.058 1.751 15.355 1.00 89.19 92 TRP A O 1
ATOM 764 N N . SER A 1 93 ? -7.763 3.092 15.951 1.00 92.88 93 SER A N 1
ATOM 765 C CA . SER A 1 93 ? -8.532 3.019 14.713 1.00 92.88 93 SER A CA 1
ATOM 766 C C . SER A 1 93 ? -8.707 4.413 14.116 1.00 92.88 93 SER A C 1
ATOM 768 O O . SER A 1 93 ? -8.914 5.375 14.852 1.00 92.88 93 SER A O 1
ATOM 770 N N . LYS A 1 94 ? -8.645 4.543 12.791 1.00 93.00 94 LYS A N 1
ATOM 771 C CA . LYS A 1 94 ? -9.037 5.751 12.058 1.00 93.00 94 LYS A CA 1
ATOM 772 C C . LYS A 1 94 ? -10.101 5.352 11.050 1.00 93.00 94 LYS A C 1
ATOM 774 O O . LYS A 1 94 ? -9.808 4.595 10.129 1.00 93.00 94 LYS A O 1
ATOM 779 N N . LEU A 1 95 ? -11.310 5.856 11.260 1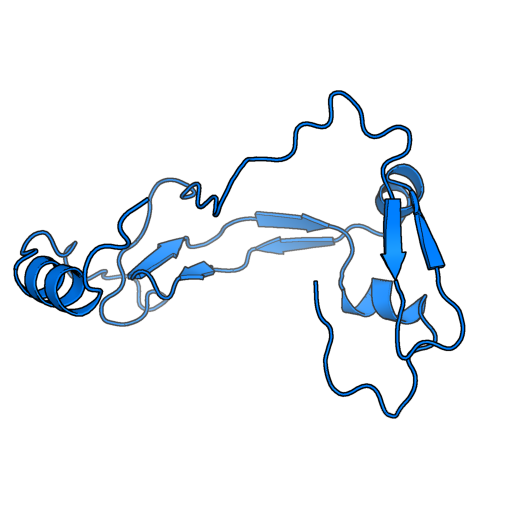.00 94.19 95 LEU A N 1
ATOM 780 C CA . LEU A 1 95 ? -12.430 5.618 10.364 1.00 94.19 95 LEU A CA 1
ATOM 781 C C . LEU A 1 95 ? -12.447 6.655 9.245 1.00 94.19 95 LEU A C 1
ATOM 783 O O . LEU A 1 95 ? -11.991 7.791 9.428 1.00 94.19 95 LEU A O 1
AT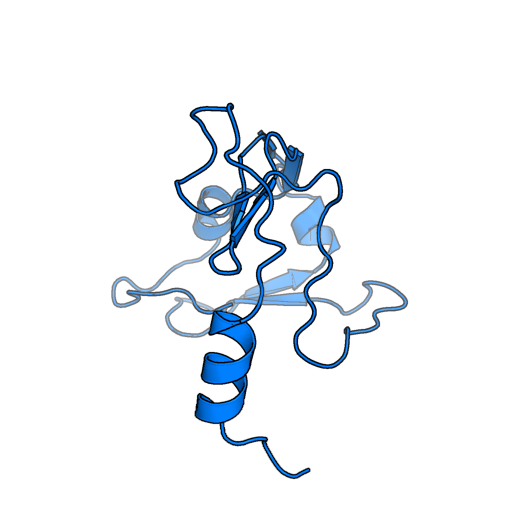OM 787 N N . ASP A 1 96 ? -12.926 6.214 8.092 1.00 94.75 96 ASP A N 1
ATOM 788 C CA . ASP A 1 96 ? -13.167 7.002 6.893 1.00 94.75 96 ASP A CA 1
ATOM 789 C C . ASP A 1 96 ? -11.957 7.796 6.326 1.00 94.75 96 ASP A C 1
ATOM 791 O O . ASP A 1 96 ? -12.160 8.869 5.748 1.00 94.75 96 ASP A O 1
ATOM 795 N N . PRO A 1 97 ? -10.680 7.348 6.432 1.00 94.62 97 PRO A N 1
ATOM 796 C CA . PRO A 1 97 ? -9.613 7.990 5.680 1.00 94.62 97 PRO A CA 1
ATOM 797 C C . PRO A 1 97 ? -9.765 7.686 4.182 1.00 94.62 97 PRO A C 1
ATOM 799 O O . PRO A 1 97 ? -9.984 6.546 3.765 1.00 94.62 97 PRO A O 1
ATOM 802 N N . THR A 1 98 ? -9.604 8.729 3.372 1.00 96.56 98 THR A N 1
ATOM 803 C CA . THR A 1 98 ? -9.675 8.656 1.911 1.00 96.56 98 THR A CA 1
ATOM 804 C C . THR A 1 98 ? -8.276 8.593 1.312 1.00 96.56 98 THR A C 1
ATOM 806 O O . THR A 1 98 ? -7.409 9.402 1.642 1.00 96.56 98 THR A O 1
ATOM 809 N N . TRP A 1 99 ? -8.076 7.648 0.399 1.00 95.94 99 TRP A N 1
ATOM 810 C CA . TRP A 1 99 ? -6.815 7.370 -0.280 1.00 95.94 99 TRP A CA 1
ATOM 811 C C . TRP A 1 99 ? -7.001 7.505 -1.780 1.00 95.94 99 TRP A C 1
ATOM 813 O O . TRP A 1 99 ? -7.967 6.967 -2.319 1.00 95.94 99 TRP A O 1
ATOM 823 N N . THR A 1 100 ? -6.052 8.149 -2.452 1.00 97.94 100 THR A N 1
ATOM 824 C CA . THR A 1 100 ? -5.971 8.177 -3.915 1.00 97.94 100 THR A CA 1
ATOM 825 C C . THR A 1 100 ? -4.630 7.608 -4.344 1.00 97.94 100 THR A C 1
ATOM 827 O O . THR A 1 100 ? -3.589 8.011 -3.824 1.00 97.94 100 THR A O 1
ATOM 830 N N . GLY A 1 101 ? -4.659 6.653 -5.267 1.00 97.38 101 GLY A N 1
ATOM 831 C CA . GLY A 1 101 ? -3.457 5.981 -5.740 1.00 97.38 101 GLY A CA 1
ATOM 832 C C . GLY A 1 101 ? -3.739 4.995 -6.867 1.00 97.38 101 GLY A C 1
ATOM 833 O O . GLY A 1 101 ? -4.892 4.760 -7.241 1.00 97.38 101 GLY A O 1
ATOM 834 N N . VAL A 1 102 ? -2.672 4.372 -7.367 1.00 97.75 102 VAL A N 1
ATOM 835 C CA . VAL A 1 102 ? -2.761 3.268 -8.326 1.00 97.75 102 VAL A CA 1
ATOM 836 C C . VAL A 1 102 ? -3.215 2.004 -7.586 1.00 97.75 102 VAL A C 1
ATOM 838 O O . VAL A 1 102 ? -2.545 1.579 -6.639 1.00 97.75 102 VAL A O 1
ATOM 841 N N . PRO A 1 103 ? -4.322 1.358 -7.986 1.00 96.12 103 PRO A N 1
ATOM 842 C CA . PRO A 1 103 ? -4.746 0.108 -7.366 1.00 96.12 103 PRO A CA 1
ATOM 843 C C . PRO A 1 103 ? -3.687 -0.980 -7.553 1.00 96.12 103 PRO A C 1
ATOM 845 O O . PRO A 1 103 ? -3.305 -1.287 -8.681 1.00 96.12 103 PRO A O 1
ATOM 848 N N . GLY A 1 104 ? -3.269 -1.640 -6.468 1.00 94.00 104 GLY A N 1
ATOM 849 C CA . GLY A 1 104 ? -2.243 -2.691 -6.538 1.00 94.00 104 GLY A CA 1
ATOM 850 C C . GLY A 1 104 ? -2.593 -3.821 -7.516 1.00 94.00 104 GLY A C 1
ATOM 851 O O . GLY A 1 104 ? -1.727 -4.312 -8.231 1.00 94.00 104 GLY A O 1
ATOM 852 N N . ARG A 1 105 ? -3.880 -4.180 -7.630 1.00 93.75 105 ARG A N 1
ATOM 853 C CA . ARG A 1 105 ? -4.363 -5.174 -8.609 1.00 93.75 105 ARG A CA 1
ATOM 854 C C . ARG A 1 105 ? -4.158 -4.735 -10.057 1.00 93.75 105 ARG A C 1
ATOM 856 O O . ARG A 1 105 ? -3.915 -5.583 -10.906 1.00 93.75 105 ARG A O 1
ATOM 863 N N . ASP A 1 106 ? -4.295 -3.442 -10.337 1.00 95.00 106 ASP A N 1
ATOM 864 C CA . ASP A 1 106 ? -4.103 -2.893 -11.679 1.00 95.00 106 ASP A CA 1
ATOM 865 C C . ASP A 1 106 ? -2.610 -2.731 -11.978 1.00 95.00 106 ASP A C 1
ATOM 867 O O . ASP A 1 106 ? -2.161 -3.125 -13.050 1.00 95.00 106 ASP A O 1
ATOM 871 N N . PHE A 1 107 ? -1.824 -2.285 -10.993 1.00 96.00 107 PHE A N 1
ATOM 872 C CA . PHE A 1 107 ? -0.365 -2.232 -11.086 1.00 96.00 107 PHE A CA 1
ATOM 873 C C . PHE A 1 107 ? 0.254 -3.609 -11.377 1.00 96.00 107 PHE A C 1
ATOM 875 O O . PHE A 1 107 ? 1.092 -3.733 -12.267 1.00 96.00 107 PHE A O 1
ATOM 882 N N . LEU A 1 108 ? -0.199 -4.666 -10.691 1.00 93.88 108 LEU A N 1
ATOM 883 C CA . LEU A 1 108 ? 0.319 -6.025 -10.887 1.00 93.88 108 LEU A CA 1
ATOM 884 C C . LEU A 1 108 ? 0.073 -6.581 -12.296 1.00 93.88 108 LEU A C 1
ATOM 886 O O . LEU A 1 108 ? 0.845 -7.421 -12.735 1.00 93.88 108 LEU A O 1
ATOM 890 N N . LYS A 1 109 ? -0.922 -6.089 -13.050 1.00 94.81 109 LYS A N 1
ATOM 891 C CA . LYS A 1 109 ? -1.124 -6.487 -14.461 1.00 94.81 109 LYS A CA 1
ATOM 892 C C . LYS A 1 109 ? 0.029 -6.050 -15.367 1.00 94.81 109 LYS A C 1
ATOM 894 O O . LYS A 1 109 ? 0.194 -6.595 -16.453 1.00 94.81 109 LYS A O 1
ATOM 899 N N . LEU A 1 110 ? 0.808 -5.054 -14.942 1.00 95.31 110 LEU A N 1
ATOM 900 C CA . LEU A 1 110 ? 1.993 -4.588 -15.658 1.00 95.31 110 LEU A CA 1
ATOM 901 C C . LEU A 1 110 ? 3.216 -5.464 -15.375 1.00 95.31 110 LEU A C 1
ATOM 903 O O . LEU A 1 110 ? 4.253 -5.274 -16.013 1.00 95.31 110 LEU A O 1
ATOM 907 N N . ILE A 1 111 ? 3.131 -6.382 -14.414 1.00 96.62 111 ILE A N 1
ATOM 908 C CA . ILE A 1 111 ? 4.233 -7.222 -13.964 1.00 96.62 111 ILE A CA 1
ATOM 909 C C . ILE A 1 111 ? 3.943 -8.660 -14.382 1.00 96.62 111 ILE A C 1
ATOM 911 O O . ILE A 1 111 ? 2.882 -9.202 -14.093 1.00 96.62 111 ILE A O 1
ATOM 915 N N . ASP A 1 112 ? 4.909 -9.285 -15.043 1.00 96.94 112 ASP A N 1
ATOM 916 C CA . ASP A 1 112 ? 4.870 -10.721 -15.295 1.00 96.94 112 ASP A CA 1
ATOM 917 C C . ASP A 1 112 ? 5.363 -11.433 -14.030 1.00 96.94 112 ASP A C 1
ATOM 919 O O . ASP A 1 112 ? 6.567 -11.565 -13.819 1.00 96.94 112 ASP A O 1
ATOM 923 N N . VAL A 1 113 ? 4.449 -11.738 -13.107 1.00 96.94 113 VAL A N 1
ATOM 924 C CA . VAL A 1 113 ? 4.782 -12.377 -11.825 1.00 96.94 113 VAL A CA 1
ATOM 925 C C . VAL A 1 113 ? 4.960 -13.874 -12.047 1.00 96.94 113 VAL A C 1
ATOM 927 O O . VAL A 1 113 ? 4.069 -14.528 -12.587 1.00 96.94 113 VAL A O 1
ATOM 930 N N . ASP A 1 114 ? 6.089 -14.423 -11.597 1.00 96.81 114 ASP A N 1
ATOM 931 C CA . ASP A 1 114 ? 6.339 -15.860 -11.687 1.00 96.81 114 ASP A CA 1
ATOM 932 C C . ASP A 1 114 ? 5.277 -16.626 -10.866 1.00 96.81 114 ASP A C 1
ATOM 934 O O . ASP A 1 114 ? 5.045 -16.274 -9.704 1.00 96.81 114 ASP A O 1
ATOM 938 N N . PRO A 1 115 ? 4.635 -17.679 -11.407 1.00 96.50 115 PRO A N 1
ATOM 939 C CA . PRO A 1 115 ? 3.643 -18.474 -10.679 1.00 96.50 115 PRO A CA 1
ATOM 940 C C . PRO A 1 115 ? 4.142 -19.104 -9.368 1.00 96.50 115 PRO A C 1
ATOM 942 O O . PRO A 1 115 ? 3.327 -19.471 -8.522 1.00 96.50 115 PRO A O 1
ATOM 945 N N . ALA A 1 116 ? 5.457 -19.247 -9.179 1.00 97.50 116 ALA A N 1
ATOM 946 C CA . ALA A 1 116 ? 6.052 -19.700 -7.925 1.00 97.50 116 ALA A CA 1
ATOM 947 C C . ALA A 1 116 ? 6.063 -18.614 -6.830 1.00 97.50 116 ALA A C 1
ATOM 949 O O . ALA A 1 116 ? 6.312 -18.920 -5.658 1.00 97.50 116 ALA A O 1
ATOM 950 N N . ALA A 1 117 ? 5.809 -17.347 -7.174 1.00 97.19 117 ALA A N 1
ATOM 951 C CA . ALA A 1 117 ? 5.720 -16.264 -6.208 1.00 97.19 117 ALA A CA 1
ATOM 952 C C . ALA A 1 117 ? 4.489 -16.443 -5.309 1.00 97.19 117 ALA A C 1
ATOM 954 O O . ALA A 1 117 ? 3.347 -16.469 -5.759 1.00 97.19 117 ALA A O 1
ATOM 955 N N . THR A 1 118 ? 4.729 -16.529 -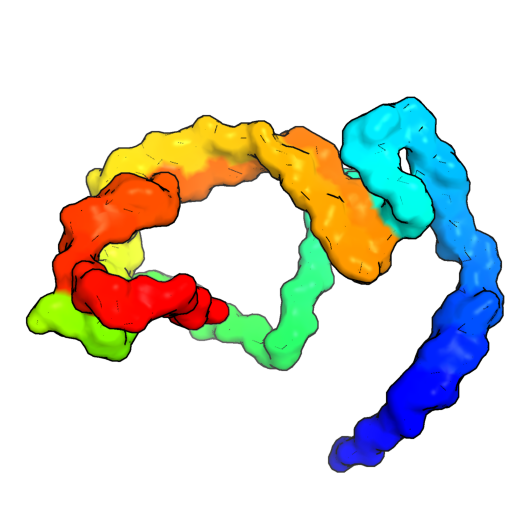4.002 1.00 96.75 118 THR A N 1
ATOM 956 C CA . THR A 1 118 ? 3.672 -16.706 -2.990 1.00 96.75 118 THR A CA 1
ATOM 957 C C . THR A 1 118 ? 3.412 -15.447 -2.169 1.00 96.75 118 THR A C 1
ATOM 959 O O . THR A 1 118 ? 2.365 -15.327 -1.540 1.00 96.75 118 THR A O 1
ATOM 962 N N . HIS A 1 119 ? 4.363 -14.511 -2.157 1.00 96.50 119 HIS A N 1
ATOM 963 C CA . HIS A 1 119 ? 4.339 -13.319 -1.318 1.00 96.50 119 HIS A CA 1
ATOM 964 C C . HIS A 1 119 ? 4.943 -12.128 -2.064 1.00 96.50 119 HIS A C 1
ATOM 966 O O . HIS A 1 119 ? 5.798 -12.293 -2.934 1.00 96.50 119 HIS A O 1
ATOM 972 N N . VAL A 1 120 ? 4.533 -10.926 -1.664 1.00 94.75 120 VAL A N 1
ATOM 973 C CA . VAL A 1 120 ? 5.152 -9.657 -2.061 1.00 94.75 120 VAL A CA 1
ATOM 974 C C . VAL A 1 120 ? 5.814 -9.058 -0.825 1.00 94.75 120 VAL A C 1
ATOM 976 O O . VAL A 1 120 ? 5.204 -9.034 0.243 1.00 94.75 120 VAL A O 1
ATOM 979 N N . MET A 1 121 ? 7.050 -8.580 -0.966 1.00 94.00 121 MET A N 1
ATOM 980 C CA . MET A 1 121 ? 7.737 -7.801 0.066 1.00 94.00 121 MET A CA 1
ATOM 981 C C . MET A 1 121 ? 7.890 -6.362 -0.419 1.00 94.00 121 MET A C 1
ATOM 983 O O . MET A 1 121 ? 8.250 -6.150 -1.578 1.00 94.00 121 MET A O 1
ATOM 987 N N . ALA A 1 122 ? 7.615 -5.398 0.457 1.00 83.00 122 ALA A N 1
ATOM 988 C CA . ALA A 1 122 ? 7.675 -3.968 0.178 1.00 83.00 122 ALA A CA 1
ATOM 989 C C . ALA A 1 122 ? 8.062 -3.197 1.443 1.00 83.00 122 ALA A C 1
ATOM 991 O O . ALA A 1 122 ? 7.705 -3.677 2.546 1.00 83.00 122 ALA A O 1
#

Secondary structure (DSSP, 8-state):
--PPPHHHHHHHHTT---PPPPP--TTSPTT-EE-SS-----SSPPP--SS-TT-EEEE-SSBSS-EEEEHHHHHHSPPEEEE--EE-TTSEEE-S-EEEE--HHHHHTTS-B-TT------

Mean predicted aligned error: 8.21 Å

Sequence (122 aa):
MRLENPFKKVERLKRVKNLPGENQDERVPPGQFLSERFPVLTYGETPRHPNLNGWDLRVFGLVGAEKRFSWADLMAMEQKTQTVDIHCVTRWSKLDPTWTGVPGRDFLKLIDVDPAATHVMA

Foldseek 3Di:
DDDPDVVVVVVVVVPPPPQPDDDPPPPADPSAEEDPDDDDDDDDDDDDDVDQVVPWDWDDDQFPDIDIAGPVNQVPDDKDKDFDKDADPVRYIYHGDIDIGDPPVNVCVVIRGHPPDDDDDD

Nearest PDB structures (foldseek):
  2xts-assembly1_C  TM=7.911E-01  e=1.100E-01  Paracoccus pantotrophus

Radius of gyration: 19.97 Å; Cα contacts (8 Å, |Δi|>4): 117; chains: 1; bounding box: 42×37×50 Å

Solvent-accessible surface area (backbone atoms only — not comparable to full-atom values): 8202 Å² total; per-residue (Å²): 134,85,78,72,63,68,65,60,55,51,62,52,57,75,68,60,74,86,61,70,63,89,58,86,53,87,87,56,59,91,88,31,27,80,44,95,63,86,81,87,83,76,88,76,82,81,86,85,69,99,60,63,82,88,44,65,52,76,48,72,76,65,36,80,63,70,45,75,38,43,58,66,56,59,68,71,45,75,67,47,75,50,70,53,67,45,76,44,96,89,36,41,26,38,76,72,46,74,46,75,43,64,49,67,76,64,58,48,72,78,48,58,64,37,88,83,54,86,77,88,89,132